Protein AF-A0A9P6HIS6-F1 (afdb_monomer_lite)

Structure (mmCIF, N/CA/C/O backbone):
data_AF-A0A9P6HIS6-F1
#
_entry.id   AF-A0A9P6HIS6-F1
#
loop_
_atom_site.group_PDB
_atom_site.id
_atom_site.type_symbol
_atom_site.label_atom_id
_atom_site.label_alt_id
_atom_site.label_comp_id
_atom_site.label_asym_id
_atom_site.label_entity_id
_atom_site.label_seq_id
_atom_site.pdbx_PDB_ins_code
_atom_site.Cartn_x
_atom_site.Cartn_y
_atom_site.Cartn_z
_atom_site.occupancy
_atom_site.B_iso_or_equiv
_atom_site.auth_seq_id
_atom_site.auth_comp_id
_atom_site.auth_asym_id
_atom_site.auth_atom_id
_atom_site.pdbx_PDB_model_num
ATOM 1 N N . MET A 1 1 ? 2.722 -32.840 -0.341 1.00 44.56 1 MET A N 1
ATOM 2 C CA . MET A 1 1 ? 3.857 -32.017 0.125 1.00 44.56 1 MET A CA 1
ATOM 3 C C . MET A 1 1 ? 3.684 -30.615 -0.437 1.00 44.56 1 MET A C 1
ATOM 5 O O . MET A 1 1 ? 3.272 -30.525 -1.585 1.00 44.56 1 MET A O 1
ATOM 9 N N . SER A 1 2 ? 4.004 -29.597 0.375 1.00 45.78 2 SER A N 1
ATOM 10 C CA . SER A 1 2 ? 4.211 -28.180 0.003 1.00 45.78 2 SER A CA 1
ATOM 11 C C . SER A 1 2 ? 2.928 -27.393 -0.340 1.00 45.78 2 SER A C 1
ATOM 13 O O . SER A 1 2 ? 2.298 -27.656 -1.349 1.00 45.78 2 SER A O 1
ATOM 15 N N . GLY A 1 3 ? 2.431 -26.425 0.438 1.00 57.06 3 GLY A N 1
ATOM 16 C CA . GLY A 1 3 ? 3.077 -25.619 1.474 1.00 57.06 3 GLY A CA 1
ATOM 17 C C . GLY A 1 3 ? 3.945 -24.527 0.851 1.00 57.06 3 GLY A C 1
ATOM 18 O O . GLY A 1 3 ? 5.160 -24.680 0.836 1.00 57.06 3 GLY A O 1
ATOM 19 N N . ALA A 1 4 ? 3.334 -23.461 0.320 1.00 46.69 4 ALA A N 1
ATOM 20 C CA . ALA A 1 4 ? 4.049 -22.263 -0.124 1.00 46.69 4 ALA A CA 1
ATOM 21 C C . ALA A 1 4 ? 3.188 -20.990 0.027 1.00 46.69 4 ALA A C 1
ATOM 23 O O . ALA A 1 4 ? 2.263 -20.743 -0.740 1.00 46.69 4 ALA A O 1
ATOM 24 N N . ALA A 1 5 ? 3.530 -20.235 1.075 1.00 44.16 5 ALA A N 1
ATOM 25 C CA . ALA A 1 5 ? 3.616 -18.775 1.153 1.00 44.16 5 ALA A CA 1
ATOM 26 C C . ALA A 1 5 ? 2.420 -17.915 0.693 1.00 44.16 5 ALA A C 1
ATOM 28 O O . ALA A 1 5 ? 2.383 -17.382 -0.411 1.00 44.16 5 ALA A O 1
ATOM 29 N N . ALA A 1 6 ? 1.525 -17.623 1.638 1.00 51.47 6 ALA A N 1
ATOM 30 C CA . ALA A 1 6 ? 0.510 -16.573 1.545 1.00 51.47 6 ALA A CA 1
ATOM 31 C C . ALA A 1 6 ? 1.075 -15.142 1.762 1.00 51.47 6 ALA A C 1
ATOM 33 O O . ALA A 1 6 ? 0.445 -14.334 2.441 1.00 51.47 6 ALA A O 1
ATOM 34 N N . SER A 1 7 ? 2.267 -14.812 1.243 1.00 57.25 7 SER A N 1
ATOM 35 C CA . SER A 1 7 ? 2.919 -13.521 1.548 1.00 57.25 7 SER A CA 1
ATOM 36 C C . SER A 1 7 ? 3.693 -12.835 0.417 1.00 57.25 7 SER A C 1
ATOM 38 O O . SER A 1 7 ? 4.320 -11.813 0.686 1.00 57.25 7 SER A O 1
ATOM 40 N N . GLU A 1 8 ? 3.657 -13.315 -0.828 1.00 60.06 8 GLU A N 1
ATOM 41 C CA . GLU A 1 8 ? 4.269 -12.581 -1.948 1.00 60.06 8 GLU A CA 1
ATOM 42 C C . GLU A 1 8 ? 3.196 -11.931 -2.835 1.00 60.06 8 GLU A C 1
ATOM 44 O O . GLU A 1 8 ? 2.315 -12.629 -3.343 1.00 60.06 8 GLU A O 1
ATOM 49 N N . PRO A 1 9 ? 3.217 -10.593 -3.014 1.00 60.38 9 PRO A N 1
ATOM 50 C CA . PRO A 1 9 ? 2.314 -9.932 -3.943 1.00 60.38 9 PRO A CA 1
ATOM 51 C C . PRO A 1 9 ? 2.652 -10.371 -5.369 1.00 60.38 9 PRO A C 1
ATOM 53 O O . PRO A 1 9 ? 3.820 -10.371 -5.763 1.00 60.38 9 PRO A O 1
ATOM 56 N N . GLU A 1 10 ? 1.629 -10.730 -6.145 1.00 66.69 10 GLU A N 1
ATOM 57 C CA . GLU A 1 10 ? 1.817 -11.177 -7.525 1.00 66.69 10 GLU A CA 1
ATOM 58 C C . GLU A 1 10 ? 2.650 -10.183 -8.354 1.00 66.69 10 GLU A C 1
ATOM 60 O O . GLU A 1 10 ? 2.510 -8.962 -8.193 1.00 66.69 10 GLU A O 1
ATOM 65 N N . PRO A 1 11 ? 3.500 -10.679 -9.274 1.00 67.44 11 PRO A N 1
ATOM 66 C CA . PRO A 1 11 ? 4.360 -9.834 -10.088 1.00 67.44 11 PRO A CA 1
ATOM 67 C C . P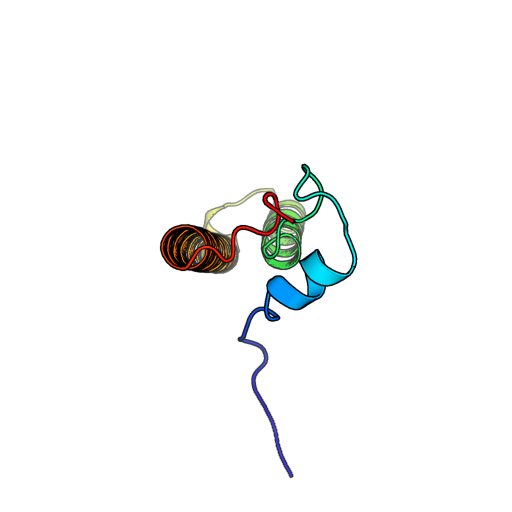RO A 1 11 ? 3.518 -8.855 -10.914 1.00 67.44 11 PRO A C 1
ATOM 69 O O . PRO A 1 11 ? 2.847 -9.234 -11.874 1.00 67.44 11 PRO A O 1
ATOM 72 N N . TYR A 1 12 ? 3.589 -7.566 -10.557 1.00 65.00 12 TYR A N 1
ATOM 73 C CA . TYR A 1 12 ? 2.738 -6.518 -11.133 1.00 65.00 12 TYR A CA 1
ATOM 74 C C . TYR A 1 12 ? 2.770 -6.502 -12.664 1.00 65.00 12 TYR A C 1
ATOM 76 O O . TYR A 1 12 ? 1.740 -6.273 -13.284 1.00 65.00 12 TYR A O 1
ATOM 84 N N . ARG A 1 13 ? 3.922 -6.802 -13.281 1.00 64.38 13 ARG A N 1
ATOM 85 C CA . ARG A 1 13 ? 4.092 -6.856 -14.740 1.00 64.38 13 ARG A CA 1
ATOM 86 C C . ARG A 1 13 ? 3.030 -7.692 -15.449 1.00 64.38 13 ARG A C 1
ATOM 88 O O . ARG A 1 13 ? 2.558 -7.258 -16.492 1.00 64.38 13 ARG A O 1
ATOM 95 N N . GLU A 1 14 ? 2.619 -8.826 -14.890 1.00 69.81 14 GLU A N 1
ATOM 96 C CA . GLU A 1 14 ? 1.580 -9.664 -15.50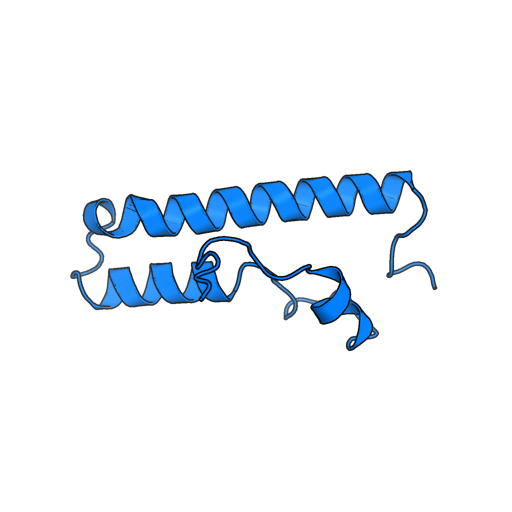4 1.00 69.81 14 GLU A CA 1
ATOM 97 C C . GLU A 1 14 ? 0.209 -8.966 -15.490 1.00 69.81 14 GLU A C 1
ATOM 99 O O . GLU A 1 14 ? -0.519 -9.015 -16.479 1.00 69.81 14 GLU A O 1
ATOM 104 N N . LYS A 1 15 ? -0.102 -8.191 -14.439 1.00 63.06 15 LYS A N 1
ATOM 105 C CA . LYS A 1 15 ? -1.318 -7.356 -14.383 1.00 63.06 15 LYS A CA 1
ATOM 106 C C . LYS A 1 15 ? -1.312 -6.193 -15.378 1.00 63.06 15 LYS A C 1
ATOM 108 O O . LYS A 1 15 ? -2.381 -5.694 -15.724 1.00 63.06 15 LYS A O 1
ATOM 113 N N . PHE A 1 16 ? -0.134 -5.757 -15.829 1.00 59.16 16 PHE A N 1
ATOM 114 C CA . PHE A 1 16 ? 0.007 -4.665 -16.796 1.00 59.16 16 PHE A CA 1
ATOM 115 C C . PHE A 1 16 ? 0.198 -5.135 -18.243 1.00 59.16 16 PHE A C 1
ATOM 117 O O . PHE A 1 16 ? -0.220 -4.421 -19.142 1.00 59.16 16 PHE A O 1
ATOM 124 N N . LYS A 1 17 ? 0.730 -6.339 -18.503 1.00 63.31 17 LYS A N 1
ATOM 125 C CA . LYS A 1 17 ? 0.808 -6.904 -19.868 1.00 63.31 17 LYS A CA 1
ATOM 126 C C . LYS A 1 17 ? -0.559 -7.001 -20.553 1.00 63.31 17 LYS A C 1
ATOM 128 O O . LYS A 1 17 ? -0.641 -6.875 -21.765 1.00 63.31 17 LYS A O 1
ATOM 133 N N . ALA A 1 18 ? -1.621 -7.220 -19.779 1.00 58.75 18 ALA A N 1
ATOM 134 C CA . ALA A 1 18 ? -2.989 -7.311 -20.287 1.00 58.75 18 ALA A CA 1
ATOM 135 C C . ALA A 1 18 ? -3.677 -5.946 -20.497 1.00 58.75 18 ALA A C 1
ATOM 137 O O . ALA A 1 18 ? -4.818 -5.906 -20.953 1.00 58.75 18 ALA A O 1
ATOM 138 N N . ARG A 1 19 ? -3.042 -4.824 -20.125 1.00 53.31 19 ARG A N 1
ATOM 139 C CA . ARG A 1 19 ? -3.636 -3.484 -20.209 1.00 53.31 19 ARG A CA 1
ATOM 140 C C . ARG A 1 19 ? -2.670 -2.536 -20.915 1.00 53.31 19 ARG A C 1
ATOM 142 O O . ARG A 1 19 ? -1.684 -2.120 -20.324 1.00 53.31 19 ARG A O 1
ATOM 149 N N . GLU A 1 20 ? -3.022 -2.121 -22.133 1.00 51.72 20 GLU A N 1
ATOM 150 C CA . GLU A 1 20 ? -2.274 -1.144 -22.953 1.00 51.72 20 GLU A CA 1
ATOM 151 C C . GLU A 1 20 ? -2.085 0.229 -22.281 1.00 51.72 20 GLU A C 1
ATOM 153 O O . GLU A 1 20 ? -1.356 1.079 -22.780 1.00 51.72 20 GLU A O 1
ATOM 158 N N . VAL A 1 21 ? -2.726 0.480 -21.132 1.00 49.94 21 VAL A N 1
ATOM 159 C CA . VAL A 1 21 ? -2.656 1.769 -20.449 1.00 49.94 21 VAL A CA 1
ATOM 160 C C . VAL A 1 21 ? -2.421 1.596 -18.947 1.00 49.94 21 VAL A C 1
ATOM 162 O O . VAL A 1 21 ? -3.259 1.060 -18.220 1.00 49.94 21 VAL A O 1
ATOM 165 N N . TYR A 1 22 ? -1.315 2.164 -18.454 1.00 54.03 22 TYR A N 1
ATOM 166 C CA . TYR A 1 22 ? -0.997 2.356 -17.030 1.00 54.03 22 TYR A CA 1
ATOM 167 C C . TYR A 1 22 ? -1.887 3.443 -16.391 1.00 54.03 22 TYR A C 1
ATOM 169 O O . TYR A 1 22 ? -1.393 4.402 -15.796 1.00 54.03 22 TYR A O 1
ATOM 177 N N . THR A 1 23 ? -3.210 3.361 -16.541 1.00 53.25 23 THR A N 1
ATOM 178 C CA . THR A 1 23 ? -4.150 4.309 -15.920 1.00 53.25 23 THR A CA 1
ATOM 179 C C . THR A 1 23 ? -4.763 3.753 -14.638 1.00 53.25 23 THR A C 1
ATOM 181 O O . THR A 1 23 ? -4.649 2.565 -14.350 1.00 53.25 23 THR A O 1
ATOM 184 N N . LYS A 1 24 ? -5.360 4.676 -13.862 1.00 48.38 24 LYS A N 1
ATOM 185 C CA . LYS A 1 24 ? -5.992 4.656 -12.517 1.00 48.38 24 LYS A CA 1
ATOM 186 C C . LYS A 1 24 ? -6.497 3.333 -11.889 1.00 48.38 24 LYS A C 1
ATOM 188 O O . LYS A 1 24 ? -6.791 3.350 -10.702 1.00 48.38 24 LYS A O 1
ATOM 193 N N . VAL A 1 25 ? -6.602 2.227 -12.623 1.00 51.84 25 VAL A N 1
ATOM 194 C CA . VAL A 1 25 ? -7.218 0.945 -12.227 1.00 51.84 25 VAL A CA 1
ATOM 195 C C . VAL A 1 25 ? -6.187 -0.180 -12.021 1.00 51.84 25 VAL A C 1
ATOM 197 O O . VAL A 1 25 ? -6.550 -1.301 -11.688 1.00 51.84 25 VAL A O 1
ATOM 200 N N . ALA A 1 26 ? -4.896 0.064 -12.245 1.00 62.38 26 ALA A N 1
ATOM 201 C CA . ALA A 1 26 ? -3.852 -0.935 -12.017 1.00 62.38 26 ALA A CA 1
ATOM 202 C C . ALA A 1 26 ? -3.013 -0.566 -10.785 1.00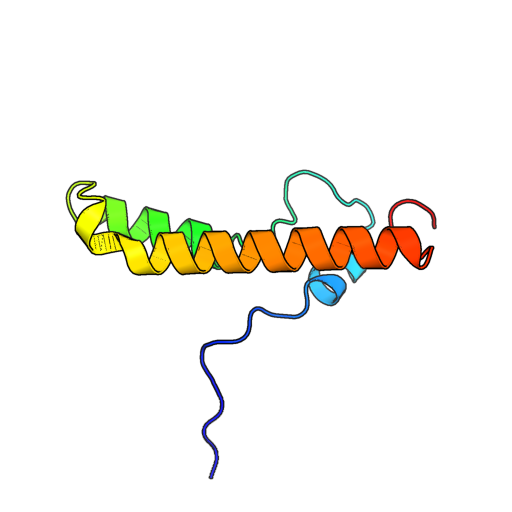 62.38 26 ALA A C 1
ATOM 204 O O . ALA A 1 26 ? -1.864 -0.141 -10.896 1.00 62.38 26 ALA A O 1
ATOM 205 N N . ASP A 1 27 ? -3.614 -0.683 -9.601 1.00 70.50 27 ASP A N 1
ATOM 206 C CA . ASP A 1 27 ? -2.865 -0.677 -8.344 1.00 70.50 27 ASP A CA 1
ATOM 207 C C . ASP A 1 27 ? -2.554 -2.138 -7.972 1.00 70.50 27 ASP A C 1
ATOM 209 O O . ASP A 1 27 ? -3.462 -2.878 -7.589 1.00 70.50 27 ASP A O 1
ATOM 213 N N . PRO A 1 28 ? -1.296 -2.608 -8.073 1.00 80.19 28 PRO A N 1
ATOM 214 C CA . PRO A 1 28 ? -0.945 -3.963 -7.643 1.00 80.19 28 PRO A CA 1
ATOM 215 C C . PRO A 1 28 ? -1.213 -4.198 -6.146 1.00 80.19 28 PRO A C 1
ATOM 217 O O . PRO A 1 28 ? -1.277 -5.346 -5.712 1.00 80.19 28 PRO A O 1
ATOM 220 N N . CYS A 1 29 ? -1.429 -3.133 -5.370 1.00 87.19 29 CYS A N 1
ATOM 221 C CA . CYS A 1 29 ? -1.746 -3.170 -3.949 1.00 87.19 29 CYS A CA 1
ATOM 222 C C . CYS A 1 29 ? -3.252 -3.094 -3.646 1.00 87.19 29 CYS A C 1
ATOM 224 O O . CYS A 1 29 ? -3.624 -2.975 -2.479 1.00 87.19 29 CYS A O 1
ATOM 226 N N . GLU A 1 30 ? -4.124 -3.192 -4.656 1.00 86.94 30 GLU A N 1
ATOM 227 C CA . GLU A 1 30 ? -5.586 -3.132 -4.504 1.00 86.94 30 GLU A CA 1
ATOM 228 C C . GLU A 1 30 ? -6.124 -4.168 -3.502 1.00 86.94 30 GLU A C 1
ATOM 230 O O . GLU A 1 30 ? -6.984 -3.850 -2.684 1.00 86.94 30 GLU A O 1
ATOM 235 N N . ALA A 1 31 ? -5.564 -5.383 -3.487 1.00 87.38 31 ALA A N 1
ATOM 236 C CA . ALA A 1 31 ? -5.953 -6.425 -2.535 1.00 87.38 31 ALA A CA 1
ATOM 237 C C . ALA A 1 31 ? -5.645 -6.031 -1.078 1.00 87.38 31 ALA A C 1
ATOM 239 O O . ALA A 1 31 ? -6.489 -6.193 -0.198 1.00 87.38 31 ALA A O 1
ATOM 240 N N . ALA A 1 32 ? -4.461 -5.461 -0.828 1.00 88.44 32 ALA A N 1
ATOM 241 C CA . ALA A 1 32 ? -4.076 -4.975 0.496 1.00 88.44 32 ALA A CA 1
ATOM 242 C C . ALA A 1 32 ? -4.909 -3.751 0.910 1.00 88.44 32 ALA A C 1
ATOM 244 O O . ALA A 1 32 ? -5.329 -3.650 2.063 1.00 88.44 32 ALA A O 1
ATOM 245 N N . ALA A 1 33 ? -5.206 -2.853 -0.037 1.00 89.69 33 ALA A N 1
ATOM 246 C CA . ALA A 1 33 ? -6.089 -1.715 0.193 1.00 89.69 33 ALA A CA 1
ATOM 247 C C . ALA A 1 33 ? -7.493 -2.184 0.601 1.00 89.69 33 ALA A C 1
ATOM 249 O O . ALA A 1 33 ? -7.992 -1.766 1.646 1.00 89.69 33 ALA A O 1
ATOM 250 N N . LYS A 1 34 ? -8.086 -3.117 -0.155 1.00 92.38 34 LYS A N 1
ATOM 251 C CA . LYS A 1 34 ? -9.394 -3.703 0.156 1.00 92.38 34 LYS A CA 1
ATOM 252 C C . LYS A 1 34 ? -9.401 -4.379 1.524 1.00 92.38 34 LYS A C 1
ATOM 254 O O . LYS A 1 34 ? -10.260 -4.064 2.335 1.00 92.38 34 LYS A O 1
ATOM 259 N N . ALA A 1 35 ? -8.408 -5.216 1.822 1.00 91.88 35 ALA A N 1
ATOM 260 C CA . ALA A 1 35 ? -8.306 -5.879 3.121 1.00 91.88 35 ALA A CA 1
ATOM 261 C C . ALA A 1 35 ? -8.246 -4.871 4.283 1.00 91.88 35 ALA A C 1
ATOM 263 O O . ALA A 1 35 ? -8.914 -5.048 5.301 1.00 91.88 35 ALA A O 1
ATOM 264 N N . SER A 1 36 ? -7.483 -3.786 4.120 1.00 92.19 36 SER A N 1
ATOM 265 C CA . SER A 1 36 ? -7.367 -2.743 5.141 1.00 92.19 36 SER A CA 1
ATOM 266 C C . SER A 1 36 ? -8.677 -1.976 5.374 1.00 92.19 36 SER A C 1
ATOM 268 O O . SER A 1 36 ? -8.994 -1.656 6.519 1.00 92.19 36 SER A O 1
ATOM 270 N N . MET A 1 37 ? -9.466 -1.747 4.318 1.00 93.69 37 MET A N 1
ATOM 271 C CA . MET A 1 37 ? -10.790 -1.125 4.412 1.00 93.69 37 MET A CA 1
ATOM 272 C C . MET A 1 37 ? -11.816 -2.078 5.028 1.00 93.69 37 MET A C 1
ATOM 274 O O . MET A 1 37 ? -12.494 -1.700 5.978 1.00 93.69 37 MET A O 1
ATOM 278 N N . ASP A 1 38 ? -11.836 -3.339 4.591 1.00 95.94 38 ASP A N 1
ATOM 279 C CA . ASP A 1 38 ? -12.717 -4.371 5.144 1.00 95.94 38 ASP A CA 1
ATOM 280 C C . ASP A 1 38 ? -12.460 -4.576 6.656 1.00 95.94 38 ASP A C 1
ATOM 282 O O . ASP A 1 38 ? -13.377 -4.882 7.418 1.00 95.94 38 ASP A O 1
ATOM 286 N N . CYS A 1 39 ? -11.215 -4.406 7.120 1.00 96.38 39 CYS A N 1
ATOM 287 C CA . CYS A 1 39 ? -10.888 -4.428 8.546 1.00 96.38 39 CYS A CA 1
ATOM 288 C C . CYS A 1 39 ? -11.442 -3.213 9.297 1.00 96.38 39 CYS A C 1
ATOM 290 O O . CYS A 1 39 ? -11.947 -3.374 10.407 1.00 96.38 39 CYS A O 1
ATOM 292 N N . LEU A 1 40 ? -11.373 -2.011 8.721 1.00 96.00 40 LEU A N 1
ATOM 293 C CA . LEU A 1 40 ? -11.952 -0.820 9.345 1.00 96.00 40 LEU A CA 1
ATOM 294 C C . LEU A 1 40 ? -13.465 -0.961 9.500 1.00 96.00 40 LEU A C 1
ATOM 296 O O . LEU A 1 40 ? -13.976 -0.715 10.591 1.00 96.00 40 LEU A O 1
ATOM 300 N N . ASP A 1 41 ? -14.147 -1.433 8.457 1.00 96.69 41 ASP A N 1
ATOM 301 C CA . ASP A 1 41 ? -15.597 -1.637 8.466 1.00 96.69 41 ASP A CA 1
ATOM 302 C C . ASP A 1 41 ? -16.037 -2.624 9.559 1.00 96.69 41 ASP A C 1
ATOM 304 O O . ASP A 1 41 ? -17.076 -2.438 10.187 1.00 96.69 41 ASP A O 1
ATOM 308 N N . LYS A 1 42 ? -15.221 -3.648 9.843 1.00 96.00 42 LYS A N 1
ATOM 309 C CA . LYS A 1 42 ? -15.499 -4.658 10.880 1.00 96.00 42 LYS A CA 1
ATOM 310 C C . LYS A 1 42 ? -15.156 -4.220 12.304 1.00 96.00 42 LYS A C 1
ATOM 312 O O . LYS A 1 42 ? -15.623 -4.850 13.245 1.00 96.00 42 LYS A O 1
ATOM 317 N N . ASN A 1 43 ? -14.322 -3.195 12.472 1.00 95.06 43 ASN A N 1
ATOM 318 C CA . ASN A 1 43 ? -13.757 -2.812 13.771 1.00 95.06 43 ASN A CA 1
ATOM 319 C C . ASN A 1 43 ? -14.120 -1.377 14.172 1.00 95.06 43 ASN A C 1
ATOM 321 O O . ASN A 1 43 ? -13.327 -0.706 14.835 1.00 95.06 43 ASN A O 1
ATOM 325 N N . ASP A 1 44 ? -15.287 -0.878 13.756 1.00 95.75 44 ASP A N 1
ATOM 326 C CA . ASP A 1 44 ? -15.752 0.491 14.030 1.00 95.75 44 ASP A CA 1
ATOM 327 C C . ASP A 1 44 ? -14.715 1.561 13.650 1.00 95.75 44 ASP A C 1
ATOM 329 O O . ASP A 1 44 ? -14.517 2.548 14.360 1.00 95.75 44 ASP A O 1
ATOM 333 N N . TYR A 1 45 ? -13.969 1.332 12.567 1.00 92.88 45 TYR A N 1
ATOM 334 C CA . TYR A 1 45 ? -12.905 2.220 12.102 1.00 92.88 45 TYR A CA 1
ATOM 335 C C . TYR A 1 45 ? -11.754 2.422 13.113 1.00 92.88 45 TYR A C 1
ATOM 337 O O . TYR A 1 45 ? -10.968 3.373 13.010 1.00 92.88 45 TYR A O 1
ATOM 345 N N . LYS A 1 46 ? -11.572 1.498 14.067 1.00 94.31 46 LYS A N 1
ATOM 346 C CA . LYS A 1 46 ? -10.448 1.498 15.018 1.00 94.31 46 LYS A CA 1
ATOM 347 C C . LYS A 1 46 ? -9.147 1.115 14.315 1.00 94.31 46 LYS A C 1
ATOM 349 O O . LYS A 1 46 ? -8.757 -0.049 14.246 1.00 94.31 46 LYS A O 1
ATOM 354 N N . ARG A 1 47 ? -8.427 2.131 13.834 1.00 91.50 47 ARG A N 1
ATOM 355 C CA . ARG A 1 47 ? -7.168 1.987 13.077 1.00 91.50 47 ARG A CA 1
ATOM 356 C C . ARG A 1 47 ? -6.109 1.118 13.754 1.00 91.50 47 ARG A C 1
ATOM 358 O O . ARG A 1 47 ? -5.383 0.425 13.049 1.00 91.50 47 ARG A O 1
ATOM 365 N N . SER A 1 48 ? -6.020 1.143 15.084 1.00 94.81 48 SER A N 1
ATOM 366 C CA . SER A 1 48 ? -5.043 0.353 15.846 1.00 94.81 48 SER A CA 1
ATOM 367 C C . SER A 1 48 ? -5.170 -1.154 15.604 1.00 94.81 48 SER A C 1
ATOM 369 O O . SER A 1 48 ? -4.163 -1.853 15.622 1.00 94.81 48 SER A O 1
ATOM 371 N N . GLN A 1 49 ? -6.376 -1.649 15.309 1.00 92.62 49 GLN A N 1
ATOM 372 C CA . GLN A 1 49 ? -6.626 -3.074 15.061 1.00 92.62 49 GLN A CA 1
ATOM 373 C C . GLN A 1 49 ? -6.184 -3.520 13.658 1.00 92.62 49 GLN A C 1
ATOM 375 O O . GLN A 1 49 ? -5.899 -4.692 13.429 1.00 92.62 49 GLN A O 1
ATOM 380 N N . CYS A 1 50 ? -6.067 -2.574 12.725 1.00 96.50 50 CYS A N 1
ATOM 381 C CA . CYS A 1 50 ? -5.783 -2.837 11.315 1.00 96.50 50 CYS A CA 1
ATOM 382 C C . CYS A 1 50 ? -4.358 -2.429 10.895 1.00 96.50 50 CYS A C 1
ATOM 384 O O . CYS A 1 50 ? -4.058 -2.416 9.701 1.00 96.50 50 CYS A O 1
ATOM 386 N N . LEU A 1 51 ? -3.468 -2.097 11.844 1.00 94.62 51 LEU A N 1
ATOM 387 C CA . LEU A 1 51 ? -2.113 -1.592 11.556 1.00 94.62 51 LEU A CA 1
ATOM 388 C C . LEU A 1 51 ? -1.312 -2.512 10.628 1.00 94.62 51 LEU A C 1
ATOM 390 O O . LEU A 1 51 ? -0.746 -2.032 9.650 1.00 94.62 51 LEU A O 1
ATOM 394 N N . HIS A 1 52 ? -1.361 -3.822 10.862 1.00 92.75 52 HIS A N 1
ATOM 395 C CA . HIS A 1 52 ? -0.672 -4.816 10.035 1.00 92.75 52 HIS A CA 1
ATOM 396 C C . HIS A 1 52 ? -1.116 -4.791 8.557 1.00 92.75 52 HIS A C 1
ATOM 398 O O . HIS A 1 52 ? -0.303 -4.974 7.653 1.00 92.75 52 HIS A O 1
ATOM 404 N N . LEU A 1 53 ? -2.394 -4.500 8.280 1.00 92.44 53 LEU A N 1
ATOM 405 C CA . LEU A 1 53 ? -2.916 -4.392 6.910 1.00 92.44 53 LEU A CA 1
ATOM 406 C C . LEU A 1 53 ? -2.453 -3.100 6.237 1.00 92.44 53 LEU A C 1
ATOM 408 O O . LEU A 1 53 ? -2.134 -3.091 5.047 1.00 92.44 53 LEU A O 1
ATOM 412 N N . PHE A 1 54 ? -2.368 -2.008 6.999 1.00 93.81 54 PHE A N 1
ATOM 413 C CA . PHE A 1 54 ? -1.801 -0.759 6.495 1.00 93.81 54 PHE A CA 1
ATOM 414 C C . PHE A 1 54 ? -0.302 -0.886 6.223 1.00 93.81 54 PHE A C 1
ATOM 416 O O . PHE A 1 54 ? 0.183 -0.339 5.234 1.00 93.81 54 PHE A O 1
ATOM 423 N N . GLU A 1 55 ? 0.433 -1.614 7.060 1.00 94.06 55 GLU A N 1
ATOM 424 C CA . GLU A 1 55 ? 1.847 -1.926 6.837 1.00 94.06 55 GLU A CA 1
ATOM 425 C C . GLU A 1 55 ? 2.036 -2.752 5.563 1.00 94.06 55 GLU A C 1
ATOM 427 O O . GLU A 1 55 ? 2.832 -2.364 4.707 1.00 94.06 55 GLU A O 1
ATOM 432 N N . ALA A 1 56 ? 1.229 -3.798 5.366 1.00 91.44 56 ALA A N 1
ATOM 433 C CA . ALA A 1 56 ? 1.240 -4.589 4.137 1.00 91.44 56 ALA A CA 1
ATOM 434 C C . ALA A 1 56 ? 0.978 -3.726 2.886 1.00 91.44 56 ALA A C 1
ATOM 436 O O . ALA A 1 56 ? 1.701 -3.829 1.890 1.00 91.44 56 ALA A O 1
ATOM 437 N N . TYR A 1 57 ? 0.001 -2.812 2.941 1.00 91.12 57 TYR A N 1
ATOM 438 C CA . TYR A 1 57 ? -0.256 -1.863 1.852 1.00 91.12 57 TYR A CA 1
ATOM 439 C C . TYR A 1 57 ? 0.944 -0.936 1.591 1.00 91.12 57 TYR A C 1
ATOM 441 O O . TYR A 1 57 ? 1.329 -0.716 0.438 1.00 91.12 57 TYR A O 1
ATOM 449 N N . ARG A 1 58 ? 1.569 -0.399 2.648 1.00 92.81 58 ARG A N 1
ATOM 450 C CA . ARG A 1 58 ? 2.732 0.497 2.531 1.00 92.81 58 ARG A CA 1
ATOM 451 C C . ARG A 1 58 ? 3.936 -0.207 1.916 1.00 92.81 58 ARG A C 1
ATOM 453 O O 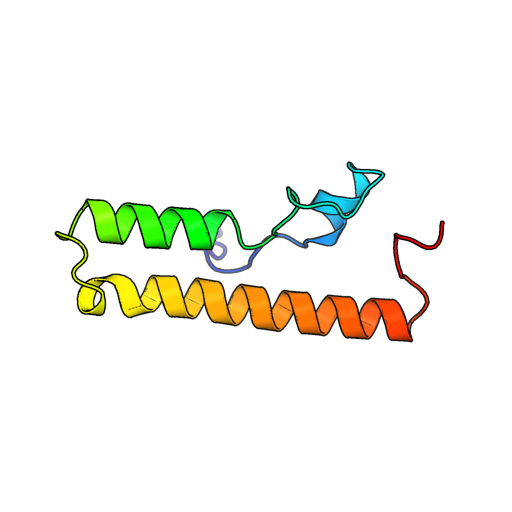. ARG A 1 58 ? 4.565 0.370 1.028 1.00 92.81 58 ARG A O 1
ATOM 460 N N . GLU A 1 59 ? 4.232 -1.430 2.341 1.00 92.44 59 GLU A N 1
ATOM 461 C CA . GLU A 1 59 ? 5.355 -2.205 1.806 1.00 92.44 59 GLU A CA 1
ATOM 462 C C . GLU A 1 59 ? 5.115 -2.639 0.357 1.00 92.44 59 GLU A C 1
ATOM 464 O O . GLU A 1 59 ? 6.014 -2.508 -0.482 1.00 92.44 59 GLU A O 1
ATOM 469 N N . CYS A 1 60 ? 3.883 -3.027 0.012 1.00 90.06 60 CYS A N 1
ATOM 470 C CA . CYS A 1 60 ? 3.505 -3.270 -1.378 1.00 90.06 60 CYS A CA 1
ATOM 471 C C . CYS A 1 60 ? 3.755 -2.025 -2.244 1.00 90.06 60 CYS A C 1
ATOM 473 O O . CYS A 1 60 ? 4.449 -2.084 -3.264 1.00 90.06 60 CYS A O 1
ATOM 475 N N . LYS A 1 61 ? 3.267 -0.859 -1.803 1.00 88.44 61 LYS A N 1
ATOM 476 C CA . LYS A 1 61 ? 3.399 0.393 -2.557 1.00 88.44 61 LYS A CA 1
ATOM 477 C C . LYS A 1 61 ? 4.856 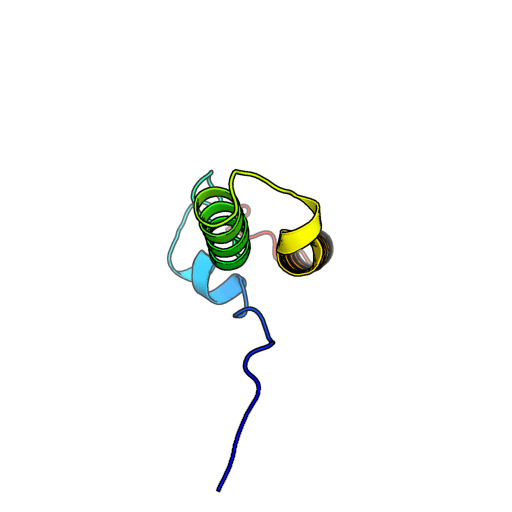0.825 -2.700 1.00 88.44 61 LYS A C 1
ATOM 479 O O . LYS A 1 61 ? 5.266 1.285 -3.764 1.00 88.44 61 LYS A O 1
ATOM 484 N N . LYS A 1 62 ? 5.657 0.658 -1.648 1.00 90.69 62 LYS A N 1
ATOM 485 C CA . LYS A 1 62 ? 7.097 0.939 -1.660 1.00 90.69 62 LYS A CA 1
ATOM 486 C C . LYS A 1 62 ? 7.824 0.063 -2.679 1.00 90.69 62 LYS A C 1
ATOM 488 O O . LYS A 1 62 ? 8.602 0.584 -3.482 1.00 90.69 62 LYS A O 1
ATOM 493 N N . THR A 1 63 ? 7.523 -1.233 -2.688 1.00 88.44 63 THR A N 1
ATOM 494 C CA . THR A 1 63 ? 8.084 -2.198 -3.640 1.00 88.44 63 THR A CA 1
ATOM 495 C C . THR A 1 63 ? 7.706 -1.834 -5.070 1.00 88.44 63 THR A C 1
ATOM 497 O O . THR A 1 63 ? 8.584 -1.702 -5.922 1.00 88.44 63 THR A O 1
ATOM 500 N N . TRP A 1 64 ? 6.428 -1.546 -5.317 1.00 85.06 64 TRP A N 1
ATOM 501 C CA . TRP A 1 64 ? 5.941 -1.157 -6.637 1.00 85.06 64 TRP A CA 1
ATOM 502 C C . TRP A 1 64 ? 6.602 0.125 -7.161 1.00 85.06 64 TRP A C 1
ATOM 504 O O . TRP A 1 64 ? 7.082 0.164 -8.294 1.00 85.06 64 TRP A O 1
ATOM 514 N N . ILE A 1 65 ? 6.695 1.176 -6.340 1.00 86.50 65 ILE A N 1
ATOM 515 C CA . ILE A 1 65 ? 7.362 2.423 -6.740 1.00 86.50 65 ILE A CA 1
ATOM 516 C C . ILE A 1 65 ? 8.852 2.190 -7.012 1.00 86.50 65 ILE A C 1
ATOM 518 O O . ILE A 1 65 ? 9.394 2.767 -7.958 1.00 86.50 65 ILE A O 1
ATOM 522 N N . SER A 1 66 ? 9.515 1.342 -6.221 1.00 88.69 66 SER A N 1
ATOM 523 C CA . SER A 1 66 ? 10.913 0.964 -6.449 1.00 88.69 66 SER A CA 1
ATOM 524 C C . SER A 1 66 ? 11.093 0.245 -7.788 1.00 88.69 66 SER A C 1
ATOM 526 O O . SER A 1 66 ? 11.926 0.653 -8.601 1.00 88.69 66 SER A O 1
ATOM 528 N N . GLN A 1 67 ? 10.255 -0.756 -8.065 1.00 84.50 67 GLN A N 1
ATOM 529 C CA . GLN A 1 67 ? 10.263 -1.507 -9.320 1.00 84.50 67 GLN A CA 1
ATOM 530 C C . GLN A 1 67 ? 9.971 -0.600 -10.519 1.00 84.50 67 GLN A C 1
ATOM 532 O O . GLN A 1 67 ? 10.715 -0.613 -11.493 1.00 84.50 67 GLN A O 1
ATOM 537 N N . ARG A 1 68 ? 8.986 0.298 -10.415 1.00 83.19 68 ARG A N 1
ATOM 538 C CA . ARG A 1 68 ? 8.680 1.275 -11.469 1.00 83.19 68 ARG A CA 1
ATOM 539 C C . ARG A 1 68 ? 9.845 2.233 -11.739 1.00 83.19 68 ARG A C 1
ATOM 541 O O . ARG A 1 68 ? 10.112 2.577 -12.888 1.00 83.19 68 ARG A O 1
ATOM 548 N N . ARG A 1 69 ? 10.555 2.679 -10.696 1.00 86.00 69 ARG A N 1
ATOM 549 C CA . ARG A 1 69 ? 11.778 3.491 -10.845 1.00 86.00 69 ARG A CA 1
ATOM 550 C C . ARG A 1 69 ? 12.902 2.692 -11.509 1.00 86.00 69 ARG A C 1
ATOM 552 O O . ARG A 1 69 ? 13.636 3.253 -12.317 1.00 86.00 69 ARG A O 1
ATOM 559 N N . ALA A 1 70 ? 13.047 1.411 -11.175 1.00 86.81 70 ALA A N 1
ATOM 560 C CA . ALA A 1 70 ? 14.022 0.525 -11.802 1.00 86.81 70 ALA A CA 1
ATOM 561 C C . ALA A 1 70 ? 13.702 0.276 -13.284 1.00 86.81 70 ALA A C 1
ATOM 563 O O . ALA A 1 70 ? 14.587 0.441 -14.117 1.00 86.81 70 ALA A O 1
ATOM 564 N N . ASP A 1 71 ? 12.444 -0.012 -13.618 1.00 83.69 71 ASP A N 1
ATOM 565 C CA . ASP A 1 71 ? 11.988 -0.228 -14.994 1.00 83.69 71 ASP A CA 1
ATOM 566 C C . ASP A 1 71 ? 12.211 1.009 -15.868 1.00 83.69 71 ASP A C 1
ATOM 568 O O . ASP A 1 71 ? 12.759 0.884 -16.960 1.00 83.69 71 ASP A O 1
ATOM 572 N N . ARG A 1 72 ? 11.908 2.213 -15.360 1.00 83.00 72 ARG A N 1
ATOM 573 C CA . ARG A 1 72 ? 12.228 3.470 -16.061 1.00 83.00 72 ARG A CA 1
ATOM 574 C C . ARG A 1 72 ? 13.722 3.634 -16.328 1.00 83.00 72 ARG A C 1
ATOM 576 O O . ARG A 1 72 ? 14.101 3.991 -17.435 1.00 83.00 72 ARG A O 1
ATOM 583 N N . ARG A 1 73 ? 14.578 3.355 -15.336 1.00 86.50 73 ARG A N 1
ATOM 584 C CA . ARG A 1 73 ? 16.043 3.410 -15.515 1.00 86.50 73 ARG A CA 1
ATOM 585 C C . ARG A 1 73 ? 16.550 2.374 -16.517 1.00 86.50 73 ARG A C 1
ATOM 587 O O . ARG A 1 73 ? 17.536 2.627 -17.192 1.00 86.50 73 ARG A O 1
ATOM 594 N N . ALA A 1 74 ? 15.882 1.229 -16.609 1.00 86.50 74 ALA A N 1
ATOM 595 C CA . ALA A 1 74 ? 16.208 0.162 -17.546 1.00 86.50 74 ALA A CA 1
ATOM 596 C C . ALA A 1 74 ? 15.575 0.347 -18.940 1.00 86.50 74 ALA A C 1
ATOM 598 O O . ALA A 1 74 ? 15.695 -0.557 -19.763 1.00 86.50 74 ALA A O 1
ATOM 599 N N . GLY A 1 75 ? 14.867 1.457 -19.195 1.00 79.44 75 GLY A N 1
ATOM 600 C CA . GLY A 1 75 ? 14.164 1.695 -20.462 1.00 79.44 75 GLY A CA 1
ATOM 601 C C . GLY A 1 75 ? 12.971 0.762 -20.709 1.00 79.44 75 GLY A C 1
ATOM 602 O O . GLY A 1 75 ? 12.496 0.663 -21.831 1.00 79.44 75 GLY A O 1
ATOM 603 N N . LYS A 1 76 ? 12.477 0.072 -19.673 1.00 70.56 76 LYS A N 1
ATOM 604 C CA . LYS A 1 76 ? 11.323 -0.851 -19.713 1.00 70.56 76 LYS A CA 1
ATOM 605 C C . LYS A 1 76 ? 10.034 -0.158 -19.277 1.00 70.56 76 LYS A C 1
ATOM 607 O O . LYS A 1 76 ? 9.141 -0.779 -18.702 1.00 70.56 76 LYS A O 1
ATOM 612 N N . ASP A 1 77 ? 9.988 1.155 -19.469 1.00 65.56 77 ASP A N 1
ATOM 613 C CA . ASP A 1 77 ? 8.794 1.947 -19.249 1.00 65.56 77 ASP A CA 1
ATOM 614 C C . ASP A 1 77 ? 7.732 1.467 -20.243 1.00 65.56 77 ASP A C 1
ATOM 616 O O . ASP A 1 77 ? 7.851 1.649 -21.448 1.00 65.56 77 ASP A O 1
ATOM 620 N N . ALA A 1 78 ? 6.698 0.822 -19.730 1.00 58.09 78 ALA A N 1
ATOM 621 C CA . ALA A 1 78 ? 5.635 0.256 -20.543 1.00 58.09 78 ALA A CA 1
ATOM 622 C C . ALA A 1 78 ? 4.556 1.291 -20.942 1.00 58.09 78 ALA A C 1
ATOM 624 O O . ALA A 1 78 ? 3.456 0.937 -21.343 1.00 58.09 78 ALA A O 1
ATOM 625 N N . SER A 1 79 ? 4.897 2.578 -20.853 1.00 52.19 79 SER A N 1
ATOM 626 C CA . SER A 1 79 ? 4.259 3.703 -21.546 1.00 52.19 79 SER A CA 1
ATOM 627 C C . SER A 1 79 ? 5.072 4.185 -22.769 1.00 52.19 79 SER A C 1
ATOM 629 O O . SER A 1 79 ? 4.712 5.201 -23.357 1.00 52.19 79 SER A O 1
ATOM 631 N N . LEU A 1 80 ? 6.163 3.497 -23.149 1.00 45.25 80 LEU A N 1
ATOM 632 C CA . LEU A 1 80 ? 7.063 3.854 -24.265 1.00 45.25 80 LEU A CA 1
ATOM 633 C C . LEU A 1 80 ? 7.165 2.789 -25.381 1.00 45.25 80 LEU A C 1
ATOM 635 O O . LEU A 1 80 ? 8.076 2.853 -26.207 1.00 45.25 80 LEU A O 1
ATOM 639 N N . THR A 1 81 ? 6.227 1.846 -25.434 1.00 40.66 81 THR A N 1
ATOM 640 C CA . THR A 1 81 ? 5.975 0.970 -26.596 1.00 40.66 81 THR A CA 1
ATOM 641 C C . THR A 1 81 ? 4.534 1.131 -27.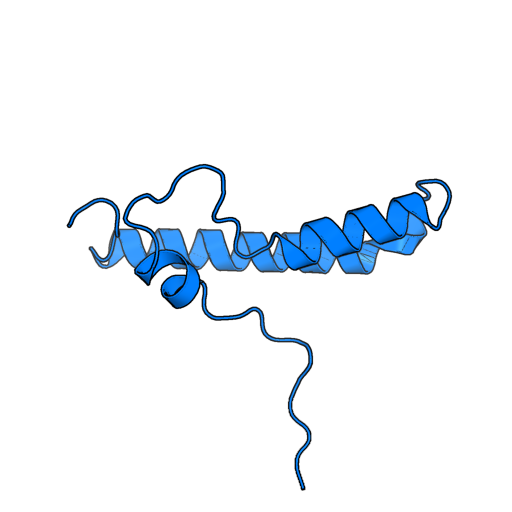022 1.00 40.66 81 THR A C 1
ATOM 643 O O . THR A 1 81 ? 4.302 1.282 -28.236 1.00 40.66 81 THR A O 1
#

Radius of gyration: 15.4 Å; chains: 1; bounding box: 32×37×42 Å

Sequence (81 aa):
MSGAAASEPEPYREKFKAREVYTKVADPCEAAAKASMDCLDKNDYKRSQCLHLFEAYRECKKTWISQRRADRRAGKDASLT

Organism: NCBI:txid56493

Secondary structure (DSSP, 8-state):
-----TT----HHHHHHT-S---TT--TTHHHHHHHHHHHHHTTT-GGGGHHHHHHHHHHHHHHHHHHHHHHHTT--TT--

Foldseek 3Di:
DDDDDPQDQPDLVVVPVVPLDPDDPRDSLVVLVVVLVVVCVVVVNPNVRSVVSVVSSVVSVVVVVVVCVVCVVVVVNSNPD

InterPro domains:
  IPR009069 Cysteine alpha-hairpin motif superfamily [SSF47072] (25-69)
  IPR051040 Cytochrome c oxidase-assembly factor COX23 [PTHR46811] (13-77)

pLDDT: mean 76.67, std 17.68, range [40.66, 96.69]